Protein AF-A0A3D3J0S2-F1 (afdb_monomer)

Radius of gyration: 14.46 Å; Cα contacts (8 Å, |Δi|>4): 218; chains: 1; bounding box: 31×34×36 Å

Sequence (157 aa):
ELIMFLHSRINRVGKPYMLPPELKDEMKRDLDNEKVLTEAAKDIIAHCGSDGSSLRVKVENLSPNAAGQYSNDLIIINHLDNTGYAKTMAVLIHECMHHYLRHRGIILQDTASNEYLTDIATLYMGFGDYINRGYVMAGYIKRHEIRYIKKRISKLR

Mean predicted aligned error: 5.34 Å

Nearest PDB structures (foldseek):
  4gaa-assembly1_B  TM=6.025E-01  e=7.963E-01  Xenopus laevis
  7xyo-assembly1_B  TM=4.137E-01  e=2.164E+00  Myxococcus fulvus
  7xyo-assembly1_A  TM=4.878E-01  e=4.133E+00  Myxococcus fulvus

Secondary structure (DSSP, 8-state):
-HHHHHHTTS----S-----HHHHHHHHH-TT-HHHHHHHHHHHHHHTTS--TT-EEEEE---TT-SEEEETTEEEEE--TT--HHHHHHHHHHHHHHHHHHHTT---SSHHHHHHHHHHHHHHTT-HHHHHHHTTSS-S--HHHHHHHHHHHTT--

pLDDT: mean 85.98, std 10.7, range [50.62, 97.44]

Structure (mmCIF, N/CA/C/O backbone):
data_AF-A0A3D3J0S2-F1
#
_entry.id   AF-A0A3D3J0S2-F1
#
loop_
_atom_site.group_PDB
_atom_site.id
_atom_site.type_symbol
_atom_site.label_atom_id
_atom_site.label_alt_id
_atom_site.label_comp_id
_atom_site.label_asym_id
_atom_site.label_entity_id
_atom_site.label_seq_id
_atom_site.pdbx_PDB_ins_code
_atom_site.Cartn_x
_atom_site.Cartn_y
_atom_site.Cartn_z
_atom_site.occupancy
_atom_site.B_iso_or_equiv
_atom_site.auth_seq_id
_atom_site.auth_comp_id
_atom_site.auth_asym_id
_atom_site.auth_atom_id
_atom_site.pdbx_PDB_model_num
ATOM 1 N N . GLU A 1 1 ? -1.362 -5.646 -20.249 1.00 81.88 1 GLU A N 1
ATOM 2 C CA . GLU A 1 1 ? -0.778 -6.958 -19.907 1.00 81.88 1 GLU A CA 1
ATOM 3 C C . GLU A 1 1 ? -0.660 -7.149 -18.400 1.00 81.88 1 GLU A C 1
ATOM 5 O O . GLU A 1 1 ? -1.194 -8.132 -17.909 1.00 81.88 1 GLU A O 1
ATOM 10 N N . LEU A 1 2 ? -0.129 -6.176 -17.648 1.00 88.25 2 LEU A N 1
ATOM 11 C CA . LEU A 1 2 ? 0.049 -6.278 -16.186 1.00 88.25 2 LEU A CA 1
ATOM 12 C C . LEU A 1 2 ? -1.212 -6.641 -15.379 1.00 88.25 2 LEU A C 1
ATOM 14 O O . LEU A 1 2 ? -1.131 -7.446 -14.463 1.00 88.25 2 LEU A O 1
ATOM 18 N N . ILE A 1 3 ? -2.396 -6.129 -15.739 1.00 88.94 3 ILE A N 1
ATOM 19 C CA . ILE A 1 3 ? -3.640 -6.505 -15.038 1.00 88.94 3 ILE A CA 1
ATOM 20 C C . ILE 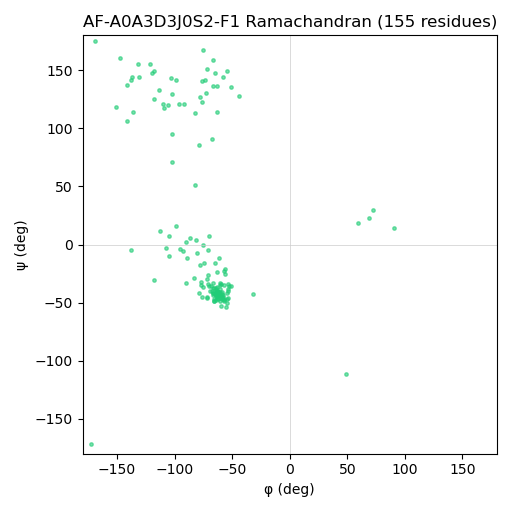A 1 3 ? -3.951 -8.005 -15.222 1.00 88.94 3 ILE A C 1
ATOM 22 O O . ILE A 1 3 ? -4.338 -8.669 -14.268 1.00 88.94 3 ILE A O 1
ATOM 26 N N . MET A 1 4 ? -3.751 -8.554 -16.427 1.00 90.25 4 MET A N 1
ATOM 27 C CA . MET A 1 4 ? -3.937 -9.992 -16.677 1.00 90.25 4 MET A CA 1
ATOM 28 C C . MET A 1 4 ? -2.853 -10.824 -15.992 1.00 90.25 4 MET A C 1
ATOM 30 O O . MET A 1 4 ? -3.139 -11.904 -15.491 1.00 90.25 4 MET A O 1
ATOM 34 N N . PHE A 1 5 ? -1.625 -10.304 -15.945 1.00 91.50 5 PHE A N 1
ATOM 35 C CA . PHE A 1 5 ? -0.523 -10.913 -15.207 1.00 91.50 5 PHE A CA 1
ATOM 36 C C . PHE A 1 5 ? -0.812 -10.994 -13.700 1.00 91.50 5 PHE A C 1
ATOM 38 O O . PHE A 1 5 ? -0.609 -12.043 -13.104 1.00 91.50 5 PHE A O 1
ATOM 45 N N . LEU A 1 6 ? -1.351 -9.936 -13.086 1.00 91.88 6 LEU A N 1
ATOM 46 C CA . LEU A 1 6 ? -1.814 -9.988 -11.695 1.00 91.88 6 LEU A CA 1
ATOM 47 C C . LEU A 1 6 ? -2.967 -10.981 -11.536 1.00 91.88 6 LEU A C 1
ATOM 49 O O . LEU A 1 6 ? -2.958 -11.796 -10.620 1.00 91.88 6 LEU A O 1
ATOM 53 N N . HIS A 1 7 ? -3.927 -10.962 -12.460 1.00 91.19 7 HIS A N 1
ATOM 54 C CA . HIS A 1 7 ? -5.083 -11.851 -12.414 1.00 91.19 7 HIS A CA 1
ATOM 55 C C . HIS A 1 7 ? -4.718 -13.340 -12.464 1.00 91.19 7 HIS A C 1
ATOM 57 O O . HIS A 1 7 ? -5.377 -14.144 -11.814 1.00 91.19 7 HIS A O 1
ATOM 63 N N . SER A 1 8 ? -3.645 -13.714 -13.166 1.00 91.31 8 SER A N 1
ATOM 64 C CA . SER A 1 8 ? -3.162 -15.100 -13.197 1.00 91.31 8 SER A CA 1
ATOM 65 C C . SER A 1 8 ? -2.318 -15.505 -11.981 1.00 91.31 8 SER A C 1
ATOM 67 O O . SER A 1 8 ? -1.963 -16.676 -11.856 1.00 91.31 8 SER A O 1
ATOM 69 N N . ARG A 1 9 ? -1.967 -14.562 -11.096 1.00 92.06 9 ARG A N 1
ATOM 70 C CA . ARG A 1 9 ? -1.037 -14.781 -9.975 1.00 92.06 9 ARG A CA 1
ATOM 71 C C . ARG A 1 9 ? -1.665 -14.582 -8.601 1.00 92.06 9 ARG A C 1
ATOM 73 O O . ARG A 1 9 ? -1.217 -15.215 -7.649 1.00 92.06 9 ARG A O 1
ATOM 80 N N . ILE A 1 10 ? -2.659 -13.702 -8.483 1.00 92.38 10 ILE A N 1
ATOM 81 C CA . ILE A 1 10 ? -3.271 -13.337 -7.204 1.00 92.38 10 ILE A CA 1
ATOM 82 C C . ILE A 1 10 ? -4.794 -13.242 -7.293 1.00 92.38 10 ILE A C 1
ATOM 84 O O . ILE A 1 10 ? -5.372 -12.727 -8.257 1.00 92.38 10 ILE A O 1
ATOM 88 N N . ASN A 1 11 ? -5.446 -13.700 -6.225 1.00 87.69 11 ASN A N 1
ATOM 89 C CA . ASN A 1 11 ? -6.888 -13.581 -6.072 1.00 87.69 11 ASN A CA 1
ATOM 90 C C . ASN A 1 11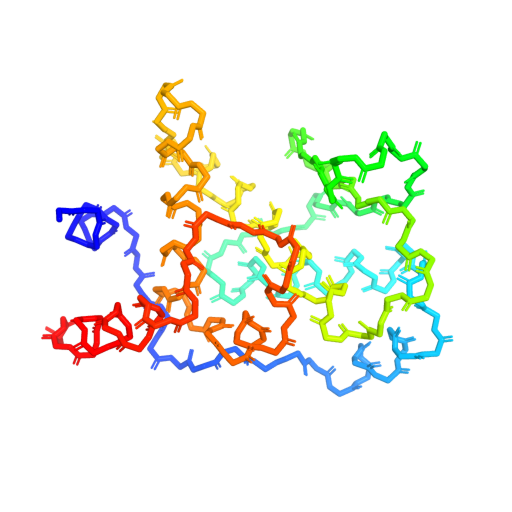 ? -7.261 -12.133 -5.784 1.00 87.69 11 ASN A C 1
ATOM 92 O O . ASN A 1 11 ? -6.705 -11.486 -4.897 1.00 87.69 11 ASN A O 1
ATOM 96 N N . ARG A 1 12 ? -8.233 -11.629 -6.538 1.00 84.12 12 ARG A N 1
ATOM 97 C CA . ARG A 1 12 ? -8.724 -10.272 -6.352 1.00 84.12 12 ARG A CA 1
ATOM 98 C C . ARG A 1 12 ? -9.620 -10.178 -5.127 1.00 84.12 12 ARG A C 1
ATOM 100 O O . ARG A 1 12 ? -10.518 -10.995 -4.937 1.00 84.12 12 ARG A O 1
ATOM 107 N N . VAL A 1 13 ? -9.480 -9.080 -4.395 1.00 81.81 13 VAL A N 1
ATOM 108 C CA . VAL A 1 13 ? -10.466 -8.673 -3.397 1.00 81.81 13 VAL A CA 1
ATOM 109 C C . VAL A 1 13 ? -11.607 -7.938 -4.104 1.00 81.81 13 VAL A C 1
ATOM 111 O O . VAL A 1 13 ? -11.429 -6.867 -4.685 1.00 81.81 13 VAL A O 1
ATOM 114 N N . GLY A 1 14 ? -12.797 -8.540 -4.110 1.00 78.94 14 GLY A N 1
ATOM 115 C CA . GLY A 1 14 ? -13.965 -8.029 -4.841 1.00 78.94 14 GLY A CA 1
ATOM 116 C C . GLY A 1 14 ? -14.599 -6.759 -4.259 1.00 78.94 14 GLY A C 1
ATOM 117 O O . GLY A 1 14 ? -15.517 -6.210 -4.867 1.00 78.94 14 GLY A O 1
ATOM 118 N N . LYS A 1 15 ? -14.121 -6.280 -3.104 1.00 88.44 15 LYS A N 1
ATOM 119 C CA . LYS A 1 15 ? -14.657 -5.118 -2.384 1.00 88.44 15 LYS A CA 1
ATOM 120 C C . LYS A 1 15 ? -13.607 -4.006 -2.238 1.00 88.44 15 LYS A C 1
ATOM 122 O O . LYS A 1 15 ? -12.422 -4.319 -2.112 1.00 88.44 15 LYS A O 1
ATOM 127 N N . PRO A 1 16 ? -14.016 -2.724 -2.229 1.00 92.94 16 PRO A N 1
ATOM 128 C CA . PRO A 1 16 ? -13.132 -1.630 -1.843 1.00 92.94 16 PRO A CA 1
ATOM 129 C C . PRO A 1 16 ? -12.593 -1.827 -0.424 1.00 92.94 16 PRO A C 1
ATOM 131 O O . PRO A 1 16 ? -13.307 -2.325 0.449 1.00 92.94 16 PRO A O 1
ATOM 134 N N . TYR A 1 17 ? -11.346 -1.424 -0.203 1.00 95.81 17 TYR A N 1
ATOM 135 C CA . TYR A 1 17 ? -10.761 -1.393 1.133 1.00 95.81 17 TYR A CA 1
ATOM 136 C C . TYR A 1 17 ? -11.326 -0.234 1.953 1.00 95.81 17 TYR A C 1
ATOM 138 O O . TYR A 1 17 ? -11.510 0.868 1.431 1.00 95.81 17 TYR A O 1
ATOM 146 N N . MET A 1 18 ? -11.546 -0.481 3.242 1.00 94.94 18 MET A N 1
ATOM 147 C CA . MET A 1 18 ? -11.961 0.514 4.223 1.00 94.94 18 MET A CA 1
ATOM 148 C C . MET A 1 18 ? -11.139 0.305 5.492 1.00 94.94 18 MET A C 1
ATOM 150 O O . MET A 1 18 ? -11.303 -0.717 6.147 1.00 94.94 18 MET A O 1
ATOM 154 N N . LEU A 1 19 ? -10.294 1.280 5.835 1.00 95.56 19 LEU A N 1
ATOM 155 C CA . LEU A 1 19 ? -9.552 1.265 7.097 1.00 95.56 19 LEU A CA 1
ATOM 156 C C . LEU A 1 19 ? -10.543 1.318 8.279 1.00 95.56 19 LEU A C 1
ATOM 158 O O . LEU A 1 19 ? -11.465 2.151 8.226 1.00 95.56 19 LEU A O 1
ATOM 162 N N . PRO A 1 20 ? -10.347 0.510 9.337 1.00 96.81 20 PRO A N 1
ATOM 163 C CA . PRO A 1 20 ? -11.145 0.578 10.552 1.00 96.81 20 PRO A CA 1
ATOM 164 C C . PRO A 1 20 ? -11.221 2.011 11.115 1.00 96.81 20 PRO A C 1
ATOM 166 O O . PRO A 1 20 ? -10.203 2.717 11.128 1.00 96.81 20 PRO A O 1
ATOM 169 N N . PRO A 1 21 ? -12.412 2.491 11.530 1.00 94.94 21 PRO A N 1
ATOM 170 C CA . PRO A 1 21 ? -12.603 3.868 11.992 1.00 94.94 21 PRO A CA 1
ATOM 171 C C . PRO A 1 21 ? -11.649 4.285 13.115 1.00 94.94 21 PRO A C 1
ATOM 173 O O . PRO A 1 21 ? -11.107 5.386 13.078 1.00 94.94 21 PRO A O 1
ATOM 176 N N . GLU A 1 22 ? -11.388 3.389 14.060 1.00 95.75 22 GLU A N 1
ATOM 177 C CA . GLU A 1 22 ? -10.482 3.599 15.183 1.00 95.75 22 GLU A CA 1
ATOM 178 C C . GLU A 1 22 ? -9.048 3.881 14.718 1.00 95.75 22 GLU A C 1
ATOM 180 O O . GLU A 1 22 ? -8.448 4.870 15.138 1.00 95.75 22 GLU A O 1
ATOM 185 N N . LEU A 1 23 ? -8.527 3.094 13.771 1.00 95.62 23 LEU A N 1
ATOM 186 C CA . LEU A 1 23 ? -7.197 3.314 13.202 1.00 95.62 23 LEU A CA 1
ATOM 187 C C . LEU A 1 23 ? -7.161 4.613 12.403 1.00 95.62 23 LEU A C 1
ATOM 189 O O . LEU A 1 23 ? -6.220 5.392 12.518 1.00 95.62 23 LEU A O 1
ATOM 193 N N . LYS A 1 24 ? -8.212 4.891 11.628 1.00 94.19 24 LYS A N 1
ATOM 194 C CA . LYS A 1 24 ? -8.330 6.136 10.862 1.00 94.19 24 LYS A CA 1
ATOM 195 C C . LYS A 1 24 ? -8.270 7.373 11.756 1.00 94.19 24 LYS A C 1
ATOM 197 O O . LYS A 1 24 ? -7.633 8.357 11.379 1.00 94.19 24 LYS A O 1
ATOM 202 N N . ASP A 1 25 ? -8.958 7.355 12.889 1.00 94.06 25 ASP A N 1
ATOM 203 C CA . ASP A 1 25 ? -9.026 8.502 13.791 1.00 94.06 25 ASP A CA 1
ATOM 204 C C . ASP A 1 25 ? -7.749 8.663 14.624 1.00 94.06 25 ASP A C 1
ATOM 206 O O . ASP A 1 25 ? -7.353 9.791 14.915 1.00 94.06 25 ASP A O 1
ATOM 210 N N . GLU A 1 26 ? -7.066 7.570 14.970 1.00 93.88 26 GLU A N 1
ATOM 211 C CA . GLU A 1 26 ? -5.714 7.622 15.545 1.00 93.88 26 GLU A CA 1
ATOM 212 C C . GLU A 1 26 ? -4.690 8.171 14.534 1.00 93.88 26 GLU A C 1
ATOM 214 O O . GLU A 1 26 ? -3.997 9.139 14.834 1.00 93.88 26 GLU A O 1
ATOM 219 N N . MET A 1 27 ? -4.667 7.663 13.295 1.00 91.44 27 MET A N 1
ATOM 220 C CA . MET A 1 27 ? -3.739 8.144 12.256 1.00 91.44 27 MET A CA 1
ATOM 221 C C . MET A 1 27 ? -3.918 9.629 11.939 1.00 91.44 27 MET A C 1
ATOM 223 O O . MET A 1 27 ? -2.968 10.320 11.598 1.00 91.44 27 MET A O 1
ATOM 227 N N . LYS A 1 28 ? -5.148 10.147 12.000 1.00 90.94 28 LYS A N 1
ATOM 228 C CA . LYS A 1 28 ? -5.399 11.580 11.788 1.00 90.94 28 LYS A CA 1
ATOM 229 C C . LYS A 1 28 ? -4.891 12.460 12.928 1.00 90.94 28 LYS A C 1
ATOM 231 O O . LYS A 1 28 ? -4.684 13.647 12.690 1.00 90.94 28 LYS A O 1
ATOM 236 N N . ARG A 1 29 ? -4.791 11.917 14.145 1.00 91.50 29 ARG A N 1
ATOM 237 C CA . ARG A 1 29 ? -4.275 12.634 15.318 1.00 91.50 29 ARG A CA 1
ATOM 238 C C . ARG A 1 29 ? -2.758 12.682 15.302 1.00 91.50 29 ARG A C 1
ATOM 240 O O . ARG A 1 29 ? -2.195 13.726 15.607 1.00 91.50 29 ARG A O 1
ATOM 247 N N . ASP A 1 30 ? -2.140 11.571 14.931 1.00 90.44 30 ASP A N 1
ATOM 248 C CA . ASP A 1 30 ? -0.697 11.434 14.850 1.00 90.44 30 ASP A CA 1
ATOM 249 C C . ASP A 1 30 ? -0.337 10.582 13.630 1.00 90.44 30 ASP A C 1
ATOM 251 O O . ASP A 1 30 ? -0.561 9.368 13.596 1.00 90.44 30 ASP A O 1
ATOM 255 N N . LEU A 1 31 ? 0.179 11.256 12.603 1.00 88.94 31 LEU A N 1
ATOM 256 C CA . LEU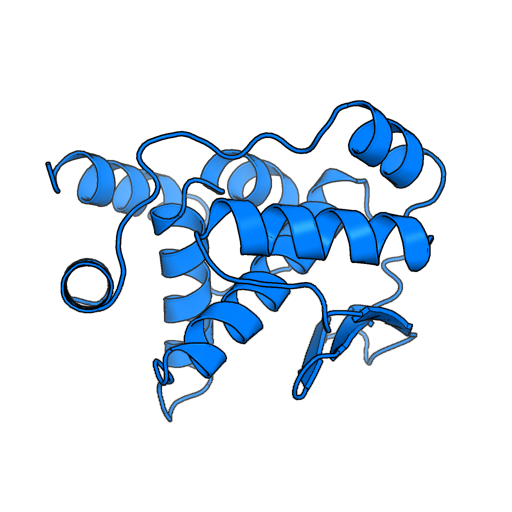 A 1 31 ? 0.527 10.643 11.324 1.00 88.94 31 LEU A CA 1
ATOM 257 C C . LEU A 1 31 ? 1.811 9.816 11.403 1.00 88.94 31 LEU A C 1
ATOM 259 O O . LEU A 1 31 ? 2.024 8.992 10.514 1.00 88.94 31 LEU A O 1
ATOM 263 N N . ASP A 1 32 ? 2.611 10.007 12.454 1.00 89.88 32 ASP A N 1
ATOM 264 C CA . ASP A 1 32 ? 3.885 9.321 12.660 1.00 89.88 32 ASP A CA 1
ATOM 265 C C . ASP A 1 32 ? 3.797 8.232 13.732 1.00 89.88 32 ASP A C 1
ATOM 267 O O . ASP A 1 32 ? 4.804 7.631 14.113 1.00 89.88 32 ASP A O 1
ATOM 271 N N . ASN A 1 33 ? 2.592 7.940 14.225 1.00 92.38 33 ASN A N 1
ATOM 272 C CA . ASN A 1 33 ? 2.390 6.901 15.219 1.00 92.38 33 ASN A CA 1
ATOM 273 C C . ASN A 1 33 ? 2.671 5.514 14.618 1.00 92.38 33 ASN A C 1
ATOM 275 O O . ASN A 1 33 ? 1.779 4.847 14.091 1.00 92.38 33 ASN A O 1
ATOM 279 N N . GLU A 1 34 ? 3.920 5.060 14.732 1.00 94.62 34 GLU A N 1
ATOM 280 C CA . GLU A 1 34 ? 4.418 3.793 14.182 1.00 94.62 34 GLU A CA 1
ATOM 281 C C . GLU A 1 34 ? 3.569 2.586 14.585 1.00 94.62 34 GLU A C 1
ATOM 283 O O . GLU A 1 34 ? 3.365 1.668 13.788 1.00 94.62 34 GLU A O 1
ATOM 288 N N . LYS A 1 35 ? 3.026 2.582 15.810 1.00 95.50 35 LYS A N 1
ATOM 289 C CA . LYS A 1 35 ? 2.156 1.503 16.287 1.00 95.50 35 LYS A CA 1
ATOM 290 C C . LYS A 1 35 ? 0.851 1.474 15.496 1.00 95.50 35 LYS A C 1
ATOM 292 O O . LYS A 1 35 ? 0.449 0.416 15.023 1.00 95.50 35 LYS A O 1
ATOM 297 N N . VAL A 1 36 ? 0.203 2.625 15.333 1.00 95.88 36 VAL A N 1
ATOM 298 C CA . VAL A 1 36 ? -1.053 2.736 14.578 1.00 95.88 36 VAL A CA 1
ATOM 299 C C . VAL A 1 36 ? -0.816 2.440 13.097 1.00 95.88 36 VAL A C 1
ATOM 301 O O . VAL A 1 36 ? -1.588 1.701 12.490 1.00 95.88 36 VAL A O 1
ATOM 304 N N . LEU A 1 37 ? 0.277 2.952 12.528 1.00 95.25 37 LEU A N 1
ATOM 305 C CA . LEU A 1 37 ? 0.687 2.670 11.153 1.00 95.25 37 LEU A CA 1
ATOM 306 C C . LEU A 1 37 ? 0.949 1.180 10.929 1.00 95.25 37 LEU A C 1
ATOM 308 O O . LEU A 1 37 ? 0.539 0.631 9.909 1.00 95.25 37 LEU A O 1
ATOM 312 N N . THR A 1 38 ? 1.587 0.515 11.892 1.00 96.56 38 THR A N 1
ATOM 313 C CA . THR A 1 38 ? 1.826 -0.930 11.856 1.00 96.56 38 THR A CA 1
ATOM 314 C C . THR A 1 38 ? 0.513 -1.708 11.839 1.00 96.56 38 THR A C 1
ATOM 316 O O . THR A 1 38 ? 0.347 -2.599 11.010 1.00 96.56 38 THR A O 1
ATOM 319 N N . GLU A 1 39 ? -0.446 -1.365 12.699 1.00 97.44 39 GLU A N 1
ATOM 320 C CA . GLU A 1 39 ? -1.753 -2.033 12.706 1.00 97.44 39 GLU A CA 1
ATOM 321 C C . GLU A 1 39 ? -2.546 -1.759 11.418 1.0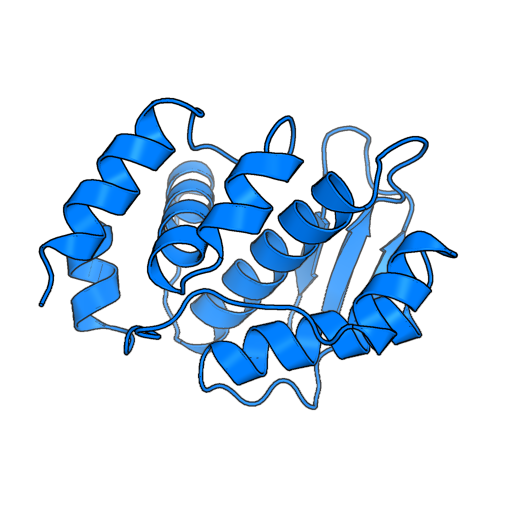0 97.44 39 GLU A C 1
ATOM 323 O O . GLU A 1 39 ? -3.144 -2.674 10.855 1.00 97.44 39 GLU A O 1
ATOM 328 N N . ALA A 1 40 ? -2.469 -0.541 10.875 1.00 96.75 40 ALA A N 1
ATOM 329 C CA . ALA A 1 40 ? -3.049 -0.225 9.571 1.00 96.75 40 ALA A CA 1
ATOM 330 C C . ALA A 1 40 ? -2.399 -1.036 8.435 1.00 96.75 40 ALA A C 1
ATOM 332 O O . ALA A 1 40 ? -3.098 -1.529 7.554 1.00 96.75 40 ALA A O 1
ATOM 333 N N . ALA A 1 41 ? -1.076 -1.217 8.457 1.00 96.38 41 ALA A N 1
ATOM 334 C CA . ALA A 1 41 ? -0.360 -2.024 7.473 1.00 96.38 41 ALA A CA 1
ATOM 335 C C . ALA A 1 41 ? -0.766 -3.504 7.539 1.00 96.38 41 ALA A C 1
ATOM 337 O O . ALA A 1 41 ? -1.012 -4.133 6.509 1.00 96.38 41 ALA A O 1
ATOM 338 N N . LYS A 1 42 ? -0.902 -4.054 8.750 1.00 96.56 42 LYS A N 1
ATOM 339 C CA . LYS A 1 42 ? -1.406 -5.417 8.963 1.00 96.56 42 LYS A CA 1
ATOM 340 C C . LYS A 1 42 ? -2.816 -5.592 8.410 1.00 96.56 42 LYS A C 1
ATOM 342 O O . LYS A 1 42 ? -3.062 -6.578 7.720 1.00 96.56 42 LYS A O 1
ATOM 347 N N . ASP A 1 43 ? -3.708 -4.632 8.650 1.00 97.00 43 ASP A N 1
ATOM 348 C CA . ASP A 1 43 ? -5.078 -4.657 8.122 1.00 97.00 43 ASP A CA 1
ATOM 349 C C . ASP A 1 43 ? -5.106 -4.602 6.582 1.00 97.00 43 ASP A C 1
ATOM 351 O O . ASP A 1 43 ? -5.820 -5.372 5.936 1.00 97.00 43 ASP A O 1
ATOM 355 N N . ILE A 1 44 ? -4.239 -3.785 5.968 1.00 96.75 44 ILE A N 1
ATOM 356 C CA . ILE A 1 44 ? -4.052 -3.731 4.506 1.00 96.75 44 ILE A CA 1
ATOM 357 C C . ILE A 1 44 ? -3.618 -5.099 3.952 1.00 96.75 44 ILE A C 1
ATOM 359 O O . ILE A 1 44 ? -4.178 -5.573 2.957 1.00 96.75 44 ILE A O 1
ATOM 363 N N . ILE A 1 45 ? -2.632 -5.749 4.577 1.00 95.56 45 ILE A N 1
ATOM 364 C CA . ILE A 1 45 ? -2.146 -7.075 4.159 1.00 95.56 45 ILE A CA 1
ATOM 365 C C . ILE A 1 45 ? -3.211 -8.158 4.380 1.00 95.56 45 ILE A C 1
ATOM 367 O O . ILE A 1 45 ? -3.414 -9.003 3.502 1.00 95.56 45 ILE A O 1
ATOM 371 N N . ALA A 1 46 ? -3.949 -8.094 5.490 1.00 95.38 46 ALA A N 1
ATOM 372 C CA . ALA A 1 46 ? -5.052 -9.001 5.787 1.00 95.38 46 ALA A CA 1
ATOM 373 C C . ALA A 1 46 ? -6.190 -8.863 4.765 1.00 95.38 46 ALA A C 1
ATOM 375 O O . ALA A 1 46 ? -6.704 -9.870 4.271 1.00 95.38 46 ALA A O 1
ATOM 376 N N . HIS A 1 47 ? -6.533 -7.634 4.357 1.00 96.12 47 HIS A N 1
ATOM 377 C CA . HIS A 1 47 ? -7.480 -7.386 3.263 1.00 96.12 47 HIS A CA 1
ATOM 378 C C . HIS A 1 47 ? -7.027 -8.063 1.967 1.00 96.12 47 HIS A C 1
ATOM 380 O O . HIS A 1 47 ? -7.861 -8.586 1.232 1.00 96.12 47 HIS A O 1
ATOM 386 N N . CYS A 1 48 ? -5.717 -8.135 1.716 1.00 94.56 48 CYS A N 1
ATOM 387 C CA . CYS A 1 48 ? -5.138 -8.832 0.566 1.00 94.56 48 CYS A CA 1
ATOM 388 C C . CYS A 1 48 ? -5.123 -10.370 0.683 1.00 94.56 48 CYS A C 1
ATOM 390 O O . CYS A 1 48 ? -4.653 -11.045 -0.240 1.00 94.56 48 CYS A O 1
ATOM 392 N N . GLY A 1 49 ? -5.620 -10.931 1.789 1.00 93.12 49 GLY A N 1
ATOM 393 C CA . GLY A 1 49 ? -5.646 -12.371 2.047 1.00 93.12 49 GLY A CA 1
ATOM 394 C C . GLY A 1 49 ? -4.272 -12.967 2.367 1.00 93.12 49 GLY A C 1
ATOM 395 O O . GLY A 1 49 ? -4.012 -14.122 2.023 1.00 93.12 49 GLY A O 1
ATOM 396 N N . SER A 1 50 ? -3.379 -12.180 2.969 1.00 91.56 50 SER A N 1
ATOM 397 C CA . SER A 1 50 ? -2.067 -12.629 3.445 1.00 91.56 50 SER A CA 1
ATOM 398 C C . SER A 1 50 ? -1.922 -12.373 4.947 1.00 91.56 50 SER A C 1
ATOM 400 O O . SER A 1 50 ? -2.583 -11.493 5.494 1.00 91.56 50 SER A O 1
ATOM 402 N N . ASP A 1 51 ? -1.053 -13.137 5.610 1.00 89.44 51 ASP A N 1
ATOM 403 C CA . ASP A 1 51 ? -0.667 -12.862 6.995 1.00 89.44 51 ASP A CA 1
ATOM 404 C C . ASP A 1 51 ? 0.357 -11.718 7.030 1.00 89.44 51 ASP A C 1
ATOM 406 O O . ASP A 1 51 ? 1.355 -11.751 6.311 1.00 89.44 51 ASP A O 1
ATOM 410 N N . GLY A 1 52 ? 0.076 -10.695 7.835 1.00 86.44 52 GLY A N 1
ATOM 411 C CA . GLY A 1 52 ? 0.957 -9.551 8.073 1.00 86.44 52 GLY A CA 1
ATOM 412 C C . GLY A 1 52 ? 1.499 -9.504 9.499 1.00 86.44 52 GLY A C 1
ATOM 413 O O . GLY A 1 52 ? 2.025 -8.476 9.903 1.00 86.44 52 GLY A O 1
ATOM 414 N N . SER A 1 53 ? 1.343 -10.565 10.294 1.00 86.88 53 SER A N 1
ATOM 415 C CA . SER A 1 53 ? 1.656 -10.577 11.729 1.00 86.88 53 SER A CA 1
ATOM 416 C C . SER A 1 53 ? 3.085 -10.124 12.073 1.00 86.88 53 SER A C 1
ATOM 418 O O . SER A 1 53 ? 3.276 -9.452 13.090 1.00 86.88 53 SER A O 1
ATOM 420 N N . SER A 1 54 ? 4.066 -10.422 11.214 1.00 86.62 54 SER A N 1
ATOM 421 C CA . SER A 1 54 ? 5.471 -10.003 11.339 1.00 86.62 54 SER A CA 1
ATOM 422 C C . SER A 1 54 ? 5.742 -8.545 10.940 1.00 86.62 54 SER A C 1
ATOM 424 O O . SER A 1 54 ? 6.788 -7.999 11.315 1.00 86.62 54 SER A O 1
ATOM 426 N N . LEU A 1 55 ? 4.816 -7.918 10.206 1.00 90.75 55 LEU A N 1
ATOM 427 C CA . LEU A 1 55 ? 4.990 -6.607 9.593 1.00 90.75 55 LEU A CA 1
ATOM 428 C C . LEU A 1 55 ? 5.114 -5.512 10.648 1.00 90.75 55 LEU A C 1
ATOM 430 O O . LEU A 1 55 ? 4.353 -5.451 11.619 1.00 90.75 55 LEU A O 1
ATOM 434 N N . ARG A 1 56 ? 6.068 -4.616 10.416 1.00 93.00 56 ARG A N 1
ATOM 435 C CA . ARG A 1 56 ? 6.316 -3.419 11.217 1.00 93.00 56 ARG A CA 1
ATOM 436 C C . ARG A 1 56 ? 6.437 -2.208 10.310 1.00 93.00 56 ARG A C 1
ATOM 438 O O . ARG A 1 56 ? 6.987 -2.313 9.216 1.00 93.00 56 ARG A O 1
ATOM 445 N N . VAL A 1 57 ? 5.952 -1.066 10.782 1.00 92.38 57 VAL A N 1
ATOM 446 C CA . VAL A 1 57 ? 6.139 0.228 10.126 1.00 92.38 57 VAL A CA 1
ATOM 447 C C . VAL A 1 57 ? 7.012 1.106 11.006 1.00 92.38 57 VAL A C 1
ATOM 449 O O . VAL A 1 57 ? 6.768 1.201 12.207 1.00 92.38 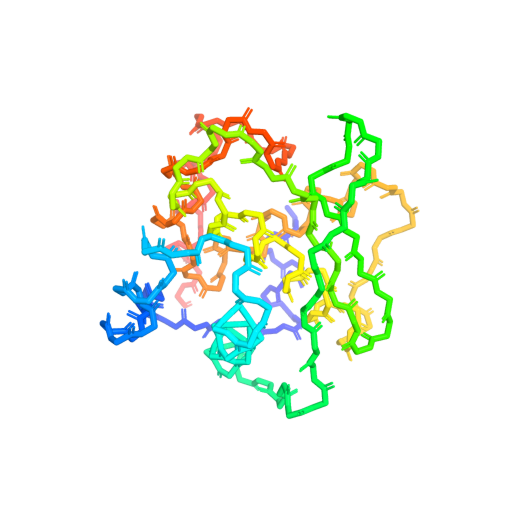57 VAL A O 1
ATOM 452 N N . LYS A 1 58 ? 8.009 1.743 10.400 1.00 91.88 58 LYS A N 1
ATOM 453 C CA . LYS A 1 58 ? 8.808 2.800 11.011 1.00 91.88 58 LYS A CA 1
ATOM 454 C C . LYS A 1 58 ? 8.657 4.104 10.255 1.00 91.88 58 LYS A C 1
ATOM 456 O O . LYS A 1 58 ? 8.471 4.093 9.038 1.00 91.88 58 LYS A O 1
ATOM 461 N N . VAL A 1 59 ? 8.776 5.205 10.978 1.00 87.38 59 VAL A N 1
ATOM 462 C CA . VAL A 1 59 ? 8.800 6.550 10.416 1.00 87.38 59 VAL A CA 1
ATOM 463 C C . VAL A 1 59 ? 10.214 7.081 10.558 1.00 87.38 59 VAL A C 1
ATOM 465 O O . VAL A 1 59 ? 10.734 7.225 11.661 1.00 87.38 59 VAL A O 1
ATOM 468 N N . GLU A 1 60 ? 10.859 7.355 9.431 1.00 85.50 60 GLU A N 1
ATOM 469 C CA . GLU A 1 60 ? 12.239 7.837 9.409 1.00 85.50 60 GLU A CA 1
ATOM 470 C C . GLU A 1 60 ? 12.365 9.048 8.483 1.00 85.50 60 GLU A C 1
ATOM 472 O O . GLU A 1 60 ? 11.591 9.209 7.545 1.00 85.50 60 GLU A O 1
ATOM 477 N N . ASN A 1 61 ? 13.369 9.898 8.706 1.00 76.56 61 ASN A N 1
ATOM 478 C CA . ASN A 1 61 ? 13.700 10.983 7.781 1.00 76.56 61 ASN A CA 1
ATOM 479 C C . ASN A 1 61 ? 14.499 10.419 6.599 1.00 76.56 61 ASN A C 1
ATOM 481 O O . ASN A 1 61 ? 15.732 10.404 6.606 1.00 76.56 61 ASN A O 1
ATOM 485 N N . LEU A 1 62 ? 13.789 9.924 5.589 1.00 69.88 62 LEU A N 1
ATOM 486 C CA . LEU A 1 62 ? 14.379 9.498 4.324 1.00 69.88 62 LEU A CA 1
ATOM 487 C C . LEU A 1 62 ? 14.747 10.719 3.468 1.00 69.88 62 LEU A C 1
ATOM 489 O O . LEU A 1 62 ? 14.320 11.847 3.720 1.00 69.88 62 LEU A O 1
ATOM 493 N N . SER A 1 63 ? 15.529 10.501 2.404 1.00 65.56 63 SER A N 1
ATOM 494 C CA . SER A 1 63 ? 15.816 11.577 1.447 1.00 65.56 63 SER A CA 1
ATOM 495 C C . SER A 1 63 ? 14.509 12.191 0.900 1.00 65.56 63 SER A C 1
ATOM 497 O O . SER A 1 63 ? 13.537 11.452 0.729 1.00 65.56 63 SER A O 1
ATOM 499 N N . PRO A 1 64 ? 14.470 13.492 0.546 1.00 59.66 64 PRO A N 1
ATOM 500 C CA . PRO A 1 64 ? 13.237 14.186 0.139 1.00 59.66 64 PRO A CA 1
ATOM 501 C C . PRO A 1 64 ? 12.491 13.550 -1.045 1.00 59.66 64 PRO A C 1
ATOM 503 O O . PRO A 1 64 ? 11.302 13.792 -1.237 1.00 59.66 64 PRO A O 1
ATOM 506 N N . ASN A 1 65 ? 13.191 12.740 -1.843 1.00 59.53 65 ASN A N 1
ATOM 507 C CA . ASN A 1 65 ? 12.659 12.076 -3.031 1.00 59.53 65 ASN A CA 1
ATOM 508 C C . ASN A 1 65 ? 12.108 10.667 -2.751 1.00 59.53 65 ASN A C 1
ATOM 510 O O . ASN A 1 65 ? 11.563 10.046 -3.658 1.00 59.53 65 ASN A O 1
ATOM 514 N N . ALA A 1 66 ? 12.256 10.151 -1.528 1.00 61.84 66 ALA A N 1
ATOM 515 C CA . ALA A 1 66 ? 11.729 8.853 -1.124 1.00 61.84 66 ALA A CA 1
ATOM 516 C C . ALA A 1 66 ? 10.502 9.053 -0.227 1.00 61.84 66 ALA A C 1
ATOM 518 O O . ALA A 1 66 ? 10.596 9.673 0.830 1.00 61.84 66 ALA A O 1
ATOM 519 N N . ALA A 1 67 ? 9.348 8.531 -0.651 1.00 61.84 67 ALA A N 1
ATOM 520 C CA . ALA A 1 67 ? 8.133 8.521 0.164 1.00 61.84 67 ALA A CA 1
ATOM 521 C C . ALA A 1 67 ? 8.113 7.342 1.155 1.00 61.84 67 ALA A C 1
ATOM 523 O O . ALA A 1 67 ? 7.549 7.468 2.240 1.00 61.84 67 ALA A O 1
ATOM 524 N N . GLY A 1 68 ? 8.773 6.235 0.810 1.00 66.44 68 GLY A N 1
ATOM 525 C CA . GLY A 1 68 ? 8.916 5.050 1.644 1.00 66.44 68 GLY A CA 1
ATOM 526 C C . GLY A 1 68 ? 9.935 4.063 1.072 1.00 66.44 68 GLY A C 1
ATOM 527 O O . GLY A 1 68 ? 10.522 4.297 0.013 1.00 66.44 68 GLY A O 1
ATOM 528 N N . GLN A 1 69 ? 10.192 3.002 1.832 1.00 75.75 69 GLN A N 1
ATOM 529 C CA . GLN A 1 69 ? 10.995 1.837 1.477 1.00 75.75 69 GLN A CA 1
ATOM 530 C C . GLN A 1 69 ? 10.417 0.601 2.170 1.00 75.75 69 GLN A C 1
ATOM 532 O O . GLN A 1 69 ? 9.745 0.699 3.195 1.00 75.75 69 GLN A O 1
ATOM 537 N N . TYR A 1 70 ? 10.754 -0.585 1.674 1.00 71.38 70 TYR A N 1
ATOM 538 C CA . TYR A 1 70 ? 10.397 -1.842 2.320 1.00 71.38 70 TYR A CA 1
ATOM 539 C C . TYR A 1 70 ? 11.580 -2.818 2.303 1.00 71.38 70 TYR A C 1
ATOM 541 O O . TYR A 1 70 ? 12.357 -2.876 1.349 1.00 71.38 70 TYR A O 1
ATOM 549 N N . SER A 1 71 ? 11.726 -3.600 3.371 1.00 72.38 71 SER A N 1
ATOM 550 C CA . SER A 1 71 ? 12.757 -4.629 3.516 1.00 72.38 71 SER A CA 1
ATOM 551 C C . SER A 1 71 ? 12.256 -5.751 4.420 1.00 72.38 71 SER A C 1
ATOM 553 O O . SER A 1 71 ? 11.972 -5.520 5.592 1.00 72.38 71 SER A O 1
ATOM 555 N N . ASN A 1 72 ? 12.168 -6.973 3.886 1.00 75.56 72 ASN A N 1
ATOM 556 C CA . ASN A 1 72 ? 11.604 -8.143 4.572 1.00 75.56 72 ASN A CA 1
ATOM 557 C C . ASN A 1 72 ? 10.238 -7.818 5.202 1.00 75.56 72 ASN A C 1
ATOM 559 O O . ASN A 1 72 ? 9.307 -7.552 4.452 1.00 75.56 72 ASN A O 1
ATOM 563 N N . ASP A 1 73 ? 10.151 -7.781 6.534 1.00 81.38 73 ASP A N 1
ATOM 564 C CA . ASP A 1 73 ? 8.944 -7.481 7.318 1.00 81.38 73 ASP A CA 1
ATOM 565 C C . ASP A 1 73 ? 8.879 -6.024 7.824 1.00 81.38 73 ASP A C 1
ATOM 567 O O . ASP A 1 73 ? 8.156 -5.715 8.773 1.00 81.38 73 ASP A O 1
ATOM 571 N N . LEU A 1 74 ? 9.683 -5.119 7.265 1.00 84.25 74 LEU A N 1
ATOM 572 C CA . LEU A 1 74 ? 9.743 -3.715 7.664 1.00 84.25 74 LEU A CA 1
ATOM 573 C C . LEU A 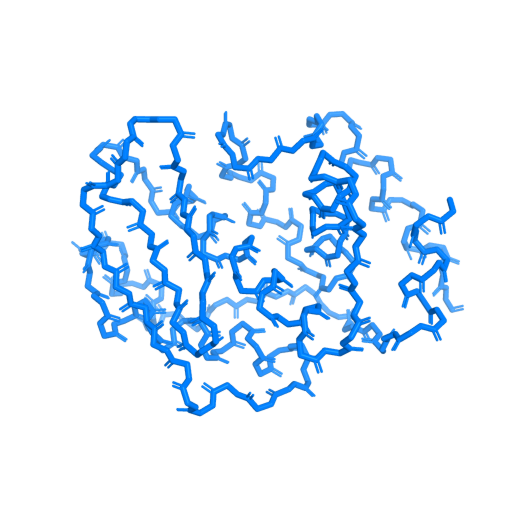1 74 ? 9.332 -2.814 6.502 1.00 84.25 74 LEU A C 1
ATOM 575 O O . LEU A 1 74 ? 9.933 -2.858 5.431 1.00 84.25 74 LEU A O 1
ATOM 579 N N . ILE A 1 75 ? 8.349 -1.957 6.749 1.00 86.50 75 ILE A N 1
ATOM 580 C CA . ILE A 1 75 ? 8.022 -0.803 5.917 1.00 86.50 75 ILE A CA 1
ATOM 581 C C . ILE A 1 75 ? 8.581 0.431 6.614 1.00 86.50 75 ILE A C 1
ATOM 583 O O . ILE A 1 75 ? 8.350 0.647 7.800 1.00 86.50 75 ILE A O 1
ATOM 587 N N . ILE A 1 76 ? 9.316 1.246 5.879 1.00 83.56 76 ILE A N 1
ATOM 588 C CA . ILE A 1 76 ? 9.790 2.545 6.330 1.00 83.56 76 ILE A CA 1
ATOM 589 C C . ILE A 1 76 ? 9.016 3.573 5.526 1.00 83.56 76 ILE A C 1
ATOM 591 O O . ILE A 1 76 ? 9.077 3.565 4.300 1.00 83.56 76 ILE A O 1
ATOM 595 N N . ILE A 1 77 ? 8.281 4.450 6.191 1.00 82.38 77 ILE A N 1
ATOM 596 C CA . I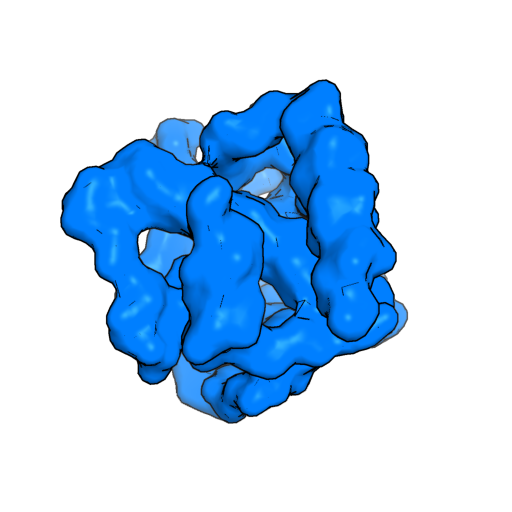LE A 1 77 ? 7.691 5.618 5.542 1.00 82.38 77 ILE A CA 1
ATOM 597 C C . ILE A 1 77 ? 8.520 6.842 5.901 1.00 82.38 77 ILE A C 1
ATOM 599 O O . ILE A 1 77 ? 9.041 6.946 7.013 1.00 82.38 77 ILE A O 1
ATOM 603 N N . ASN A 1 78 ? 8.680 7.756 4.946 1.00 78.31 78 ASN A N 1
ATOM 604 C CA . ASN A 1 78 ? 9.339 9.016 5.247 1.00 78.31 78 ASN A CA 1
ATOM 605 C C . ASN A 1 78 ? 8.482 9.804 6.245 1.00 78.31 78 ASN A C 1
ATOM 607 O O . ASN A 1 78 ? 7.254 9.728 6.182 1.00 78.31 78 ASN A O 1
ATOM 611 N N . HIS A 1 79 ? 9.098 10.591 7.119 1.00 71.38 79 HIS A N 1
ATOM 612 C CA . HIS A 1 79 ? 8.365 11.627 7.825 1.00 71.38 79 HIS A CA 1
ATOM 613 C C . HIS A 1 79 ? 7.846 12.619 6.788 1.00 71.38 79 HIS A C 1
ATOM 615 O O . HIS A 1 79 ? 8.594 13.273 6.056 1.00 71.38 79 HIS A O 1
ATOM 621 N N . LEU A 1 80 ? 6.530 12.667 6.653 1.00 66.75 80 LEU A N 1
ATOM 622 C CA . LEU A 1 80 ? 5.891 13.461 5.628 1.00 66.75 80 LEU A CA 1
ATOM 623 C C . LEU A 1 80 ? 5.337 14.742 6.258 1.00 66.75 80 LEU A C 1
ATOM 625 O O . LEU A 1 80 ? 4.117 14.910 6.370 1.00 66.75 80 LEU A O 1
ATOM 629 N N . ASP A 1 81 ? 6.244 15.643 6.638 1.00 58.12 81 ASP A N 1
ATOM 630 C CA . ASP A 1 81 ? 5.926 16.980 7.142 1.00 58.12 81 ASP A CA 1
ATOM 631 C C . ASP A 1 81 ? 4.834 17.652 6.288 1.00 58.12 81 ASP A C 1
ATOM 633 O O . ASP A 1 81 ? 4.928 17.734 5.057 1.00 58.12 81 ASP A O 1
ATOM 637 N N . ASN A 1 82 ? 3.771 18.138 6.937 1.00 57.88 82 ASN A N 1
ATOM 638 C CA . ASN A 1 82 ? 2.617 18.802 6.308 1.00 57.88 82 ASN A CA 1
ATOM 639 C C . ASN A 1 82 ? 1.826 17.972 5.282 1.00 57.88 82 ASN A C 1
ATOM 641 O O . ASN A 1 82 ? 1.058 18.525 4.485 1.00 57.88 82 ASN A O 1
ATOM 645 N N . THR A 1 83 ? 1.956 16.648 5.280 1.00 65.69 83 THR A N 1
ATOM 646 C CA . THR A 1 83 ? 1.127 15.811 4.414 1.00 65.69 83 THR A CA 1
ATOM 647 C C . THR A 1 83 ? -0.079 15.286 5.175 1.00 65.69 83 THR A C 1
ATOM 649 O O . THR A 1 83 ? 0.037 14.646 6.205 1.00 65.69 83 THR A O 1
ATOM 652 N N . GLY A 1 84 ? -1.285 15.595 4.704 1.00 82.69 84 GLY A N 1
ATOM 653 C CA . GLY A 1 84 ? -2.492 15.115 5.373 1.00 82.69 84 GLY A CA 1
ATOM 654 C C . GLY A 1 84 ? -2.643 13.593 5.276 1.00 82.69 84 GLY A C 1
ATOM 655 O O . GLY A 1 84 ? -2.166 12.973 4.327 1.00 82.69 84 GLY A O 1
ATOM 656 N N . TYR A 1 85 ? -3.435 13.022 6.188 1.00 88.38 85 TYR A N 1
ATOM 657 C CA . TYR A 1 85 ? -3.849 11.609 6.260 1.00 88.38 85 TYR A CA 1
ATOM 658 C C . TYR A 1 85 ? -3.991 10.872 4.913 1.00 88.38 85 TYR A C 1
ATOM 660 O O . TYR A 1 85 ? -3.582 9.722 4.776 1.00 88.38 85 TYR A O 1
ATOM 668 N N . ALA A 1 86 ? -4.580 11.514 3.898 1.00 88.00 86 ALA A N 1
ATOM 669 C CA . ALA A 1 86 ? -4.779 10.899 2.587 1.00 88.00 86 ALA A CA 1
ATOM 670 C C . ALA A 1 86 ? -3.462 10.485 1.907 1.00 88.00 86 ALA A C 1
ATOM 672 O O . ALA A 1 86 ? -3.421 9.441 1.258 1.00 88.00 86 ALA A O 1
ATOM 673 N N . LYS A 1 87 ? -2.406 11.291 2.050 1.00 86.50 87 LYS A N 1
ATOM 674 C CA . LYS A 1 87 ? -1.094 11.028 1.455 1.00 86.50 87 LYS A CA 1
ATOM 675 C C . LYS A 1 87 ? -0.353 9.941 2.228 1.00 86.50 87 LYS A C 1
ATOM 677 O O . LYS A 1 87 ? 0.103 8.996 1.593 1.00 86.50 87 LYS A O 1
ATOM 682 N N . THR A 1 88 ? -0.350 9.999 3.561 1.00 88.75 88 THR A N 1
ATOM 683 C CA . THR A 1 88 ? 0.191 8.933 4.423 1.00 88.75 88 THR A CA 1
ATOM 684 C C . THR A 1 88 ? -0.442 7.582 4.100 1.00 88.75 88 THR A C 1
ATOM 686 O O . THR A 1 88 ? 0.268 6.610 3.872 1.00 88.75 88 THR A O 1
ATOM 689 N N . MET A 1 89 ? -1.772 7.524 3.964 1.00 91.56 89 MET A N 1
ATOM 690 C CA . MET A 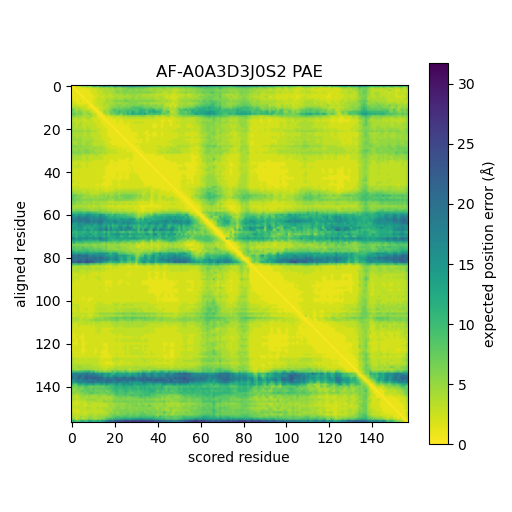1 89 ? -2.462 6.289 3.582 1.00 91.56 89 MET A CA 1
ATOM 691 C C . MET A 1 89 ? -2.078 5.783 2.192 1.00 91.56 89 MET A C 1
ATOM 693 O O . MET A 1 89 ? -1.939 4.579 2.006 1.00 91.56 89 MET A O 1
ATOM 697 N N . ALA A 1 90 ? -1.937 6.671 1.204 1.00 90.69 90 ALA A N 1
ATOM 698 C CA . ALA A 1 90 ? -1.558 6.257 -0.144 1.00 90.69 90 ALA A CA 1
ATOM 699 C C . ALA A 1 90 ? -0.139 5.673 -0.181 1.00 90.69 90 ALA A C 1
ATOM 701 O O . ALA A 1 90 ? 0.055 4.629 -0.795 1.00 90.69 90 ALA A O 1
ATOM 702 N N . VAL A 1 91 ? 0.813 6.304 0.515 1.00 89.81 91 VAL A N 1
ATOM 703 C CA . VAL A 1 91 ? 2.188 5.799 0.652 1.00 89.81 91 VAL A CA 1
ATOM 704 C C . VAL A 1 91 ? 2.202 4.471 1.402 1.00 89.81 91 VAL A C 1
ATOM 706 O O . VAL A 1 91 ? 2.774 3.504 0.916 1.00 89.81 91 VAL A O 1
ATOM 709 N N . LEU A 1 92 ? 1.500 4.377 2.534 1.00 92.38 92 LEU A N 1
ATOM 710 C CA . LEU A 1 92 ? 1.442 3.141 3.312 1.00 92.38 92 LEU A CA 1
ATOM 711 C C . LEU A 1 92 ? 0.897 1.968 2.485 1.00 92.38 92 LEU A C 1
ATOM 713 O O . LEU A 1 92 ? 1.468 0.882 2.500 1.00 92.38 92 LEU A O 1
ATOM 717 N N . ILE A 1 93 ? -0.182 2.191 1.729 1.00 94.31 93 ILE A N 1
ATOM 718 C CA . ILE A 1 93 ? -0.763 1.181 0.834 1.00 94.31 93 ILE A CA 1
ATOM 719 C C . ILE A 1 93 ? 0.221 0.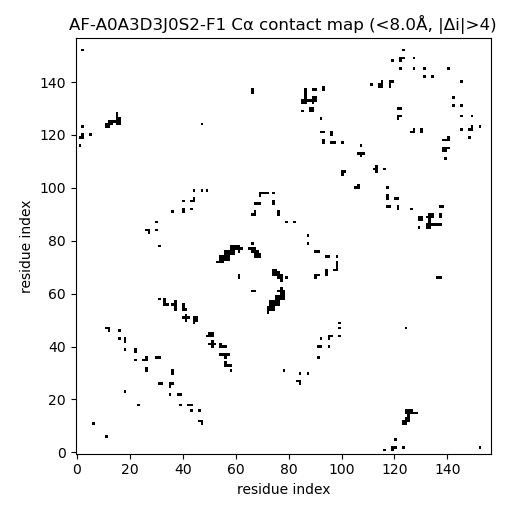784 -0.272 1.00 94.31 93 ILE A C 1
ATOM 721 O O . ILE A 1 93 ? 0.303 -0.399 -0.603 1.00 94.31 93 ILE A O 1
ATOM 725 N N . HIS A 1 94 ? 0.950 1.748 -0.840 1.00 93.19 94 HIS A N 1
ATOM 726 C CA . HIS A 1 94 ? 1.965 1.497 -1.865 1.00 93.19 94 HIS A CA 1
ATOM 727 C C . HIS A 1 94 ? 3.061 0.563 -1.349 1.00 93.19 94 HIS A C 1
ATOM 729 O O . HIS A 1 94 ? 3.285 -0.504 -1.921 1.00 93.19 94 HIS A O 1
ATOM 735 N N . GLU A 1 95 ? 3.655 0.893 -0.202 1.00 92.06 95 GLU A N 1
ATOM 736 C CA . GLU A 1 95 ? 4.712 0.078 0.406 1.00 92.06 95 GLU A CA 1
ATOM 737 C C . GLU A 1 95 ? 4.198 -1.293 0.878 1.00 92.06 95 GLU A C 1
ATOM 739 O O . GLU A 1 95 ? 4.863 -2.315 0.698 1.00 92.06 95 GLU A O 1
ATOM 744 N N . CYS A 1 96 ? 2.970 -1.363 1.407 1.00 94.00 96 CYS A N 1
ATOM 745 C CA . CYS A 1 96 ? 2.330 -2.645 1.722 1.00 94.00 96 CYS A CA 1
ATOM 746 C C . CYS A 1 96 ? 2.164 -3.517 0.474 1.00 94.00 96 CYS A C 1
ATOM 748 O O . CYS A 1 96 ? 2.268 -4.742 0.546 1.00 94.00 96 CYS A O 1
ATOM 750 N N . MET A 1 97 ? 1.899 -2.908 -0.681 1.00 94.38 97 MET A N 1
ATOM 751 C CA . MET A 1 97 ? 1.709 -3.653 -1.916 1.00 94.38 97 MET A CA 1
ATOM 752 C C . MET A 1 97 ? 3.030 -4.157 -2.492 1.00 94.38 97 MET A C 1
ATOM 754 O O . MET A 1 97 ? 3.092 -5.304 -2.934 1.00 94.38 97 MET A O 1
ATOM 758 N N . HIS A 1 98 ? 4.105 -3.378 -2.379 1.00 92.81 98 HIS A N 1
ATOM 759 C CA . HIS A 1 98 ? 5.462 -3.872 -2.620 1.00 92.81 98 HIS A CA 1
ATOM 760 C C . HIS A 1 98 ? 5.782 -5.100 -1.762 1.00 92.81 98 HIS A C 1
ATOM 762 O O . HIS A 1 98 ? 6.184 -6.146 -2.281 1.00 92.81 98 HIS A O 1
ATOM 768 N N . HIS A 1 99 ? 5.531 -5.002 -0.453 1.00 92.38 99 HIS A N 1
ATOM 769 C CA . HIS A 1 99 ? 5.714 -6.105 0.485 1.00 92.38 99 HIS A CA 1
ATOM 770 C C . HIS A 1 99 ? 4.897 -7.344 0.079 1.00 92.38 99 HIS A C 1
ATOM 772 O O . HIS A 1 99 ? 5.435 -8.453 0.003 1.00 92.38 99 HIS A O 1
ATOM 778 N N . TYR A 1 100 ? 3.608 -7.167 -0.221 1.00 94.12 100 TYR A N 1
ATOM 779 C CA . TYR A 1 100 ? 2.707 -8.245 -0.633 1.00 94.12 100 TYR A CA 1
ATOM 780 C C . TYR A 1 100 ? 3.172 -8.943 -1.919 1.00 94.12 100 TYR A C 1
ATOM 782 O O . TYR A 1 100 ? 3.242 -10.174 -1.964 1.00 94.12 100 TYR A O 1
ATOM 790 N N . LEU A 1 101 ? 3.506 -8.175 -2.960 1.00 93.75 101 LEU A N 1
ATOM 791 C CA . LEU A 1 101 ? 3.937 -8.713 -4.250 1.00 93.75 101 LEU A CA 1
ATOM 792 C C . LEU A 1 101 ? 5.254 -9.486 -4.120 1.00 93.75 101 LEU A C 1
ATOM 794 O O . LEU A 1 101 ? 5.360 -10.608 -4.625 1.00 93.75 101 LEU A O 1
ATOM 798 N N . ARG A 1 102 ? 6.216 -8.954 -3.356 1.00 91.25 102 ARG A N 1
ATOM 799 C CA . ARG A 1 102 ? 7.485 -9.634 -3.062 1.00 91.25 102 ARG A CA 1
ATOM 800 C C . ARG A 1 102 ? 7.279 -10.981 -2.377 1.00 91.25 102 ARG A C 1
ATOM 802 O O . ARG A 1 102 ? 7.865 -11.968 -2.817 1.00 91.25 102 ARG A O 1
ATOM 809 N N . HIS A 1 103 ? 6.414 -11.053 -1.365 1.00 89.75 103 HIS A N 1
ATOM 810 C CA . HIS A 1 103 ? 6.096 -12.310 -0.671 1.00 89.75 103 HIS A CA 1
ATOM 811 C C . HIS A 1 103 ? 5.428 -13.353 -1.577 1.00 89.75 103 HIS A C 1
ATOM 813 O O . HIS A 1 103 ? 5.514 -14.552 -1.321 1.00 89.75 103 HIS A O 1
ATOM 819 N N . ARG A 1 104 ? 4.789 -12.917 -2.666 1.00 90.81 104 ARG A N 1
ATOM 820 C CA . ARG A 1 104 ? 4.209 -13.791 -3.696 1.00 90.81 104 ARG A CA 1
ATOM 821 C C . ARG A 1 104 ? 5.194 -14.130 -4.824 1.00 90.81 104 ARG A C 1
ATOM 823 O O . ARG A 1 104 ? 4.804 -14.806 -5.774 1.00 90.81 104 ARG A O 1
ATOM 830 N N . GLY A 1 105 ? 6.445 -13.665 -4.751 1.00 92.62 105 GLY A N 1
ATOM 831 C CA . GLY A 1 105 ? 7.445 -13.836 -5.809 1.00 92.62 105 GLY A CA 1
ATOM 832 C C . GLY A 1 105 ? 7.135 -13.037 -7.080 1.00 92.62 105 GLY A C 1
ATOM 833 O O . GLY A 1 105 ? 7.582 -13.406 -8.165 1.00 92.62 105 GLY A O 1
ATOM 834 N N . ILE A 1 106 ? 6.339 -11.970 -6.969 1.00 93.94 106 ILE A N 1
ATOM 835 C CA . ILE A 1 106 ? 5.916 -11.124 -8.085 1.00 93.94 106 ILE A CA 1
ATOM 836 C C . ILE A 1 106 ? 6.758 -9.850 -8.059 1.00 93.94 106 ILE A C 1
ATOM 838 O O . ILE A 1 106 ? 6.450 -8.911 -7.335 1.00 93.94 106 ILE A O 1
ATOM 842 N N . ILE A 1 107 ? 7.845 -9.833 -8.826 1.00 91.31 107 ILE A N 1
ATOM 843 C CA . ILE A 1 107 ? 8.776 -8.701 -8.897 1.00 91.31 107 ILE A CA 1
ATOM 844 C C . ILE A 1 107 ? 9.228 -8.544 -10.347 1.00 91.31 107 ILE A C 1
ATOM 846 O O . ILE A 1 107 ? 9.525 -9.538 -11.016 1.00 91.31 107 ILE A O 1
ATOM 850 N N . LEU A 1 108 ? 9.289 -7.306 -10.832 1.00 90.88 108 LEU A N 1
ATOM 851 C CA . LEU A 1 108 ? 9.922 -6.975 -12.108 1.00 90.88 108 LEU A CA 1
ATOM 852 C C . LEU A 1 108 ? 11.338 -6.451 -11.855 1.00 90.88 108 LEU A C 1
ATOM 854 O O . LEU A 1 108 ? 11.576 -5.737 -10.888 1.00 90.88 108 LEU A O 1
ATOM 858 N N . GLN A 1 109 ? 12.286 -6.824 -12.718 1.00 88.88 109 GLN A N 1
ATOM 859 C CA . GLN A 1 109 ? 13.691 -6.423 -12.557 1.00 88.88 109 GLN A CA 1
ATOM 860 C C . GLN A 1 109 ? 13.904 -4.923 -12.779 1.00 88.88 109 GLN A C 1
ATOM 862 O O . GLN A 1 109 ? 14.743 -4.319 -12.119 1.00 88.88 109 GLN A O 1
ATOM 867 N N . ASP A 1 110 ? 13.158 -4.333 -13.713 1.00 91.50 110 ASP A N 1
ATOM 868 C CA . ASP A 1 110 ? 13.190 -2.896 -13.956 1.00 91.50 110 ASP A CA 1
ATOM 869 C C . ASP A 1 110 ? 12.406 -2.156 -12.868 1.00 91.50 110 ASP A C 1
ATOM 871 O O . ASP A 1 110 ? 11.209 -2.396 -12.687 1.00 91.50 110 ASP A O 1
ATOM 875 N N . THR A 1 111 ? 13.074 -1.236 -12.169 1.00 87.12 111 THR A N 1
ATOM 876 C CA . THR A 1 111 ? 12.498 -0.485 -11.048 1.00 87.12 111 THR A CA 1
ATOM 877 C C . THR A 1 111 ? 11.238 0.267 -11.462 1.00 87.12 111 THR A C 1
ATOM 879 O O . THR A 1 111 ? 10.216 0.144 -10.795 1.00 87.12 111 THR A O 1
ATOM 882 N N . ALA A 1 112 ? 11.265 0.997 -12.581 1.00 87.69 112 ALA A N 1
ATOM 883 C CA . ALA A 1 112 ? 10.116 1.793 -13.017 1.00 87.69 112 ALA A CA 1
ATOM 884 C C . ALA A 1 112 ? 8.900 0.907 -13.334 1.00 87.69 112 ALA A C 1
ATOM 886 O O . ALA A 1 112 ? 7.773 1.206 -12.935 1.00 87.69 112 ALA A O 1
ATOM 887 N N . SER A 1 113 ? 9.131 -0.221 -14.006 1.00 89.31 113 SER A N 1
ATOM 888 C CA . SER A 1 113 ? 8.100 -1.219 -14.282 1.00 89.31 113 SER A CA 1
ATOM 889 C C . SER A 1 113 ? 7.567 -1.859 -13.001 1.00 89.31 113 SER A C 1
ATOM 891 O O . SER A 1 113 ? 6.365 -2.104 -12.904 1.00 89.31 113 SER A O 1
ATOM 893 N N . ASN A 1 114 ? 8.433 -2.127 -12.020 1.00 90.00 114 ASN A N 1
ATOM 894 C CA . ASN A 1 114 ? 8.040 -2.712 -10.743 1.00 90.00 114 ASN A CA 1
ATOM 895 C C . ASN A 1 114 ? 7.165 -1.757 -9.922 1.00 90.00 114 ASN A C 1
ATOM 897 O O . ASN A 1 114 ? 6.132 -2.170 -9.409 1.00 90.00 114 ASN A O 1
ATOM 901 N N . GLU A 1 115 ? 7.515 -0.474 -9.865 1.00 89.62 115 GLU A N 1
ATOM 902 C CA . GLU A 1 115 ? 6.689 0.546 -9.214 1.00 89.62 115 GLU A CA 1
ATOM 903 C C . GLU A 1 115 ? 5.326 0.701 -9.904 1.00 89.62 115 GLU A C 1
ATOM 905 O O . GLU A 1 115 ? 4.285 0.692 -9.247 1.00 89.62 115 GLU A O 1
ATOM 910 N N . TYR A 1 116 ? 5.304 0.727 -11.243 1.00 90.94 116 TYR A N 1
ATOM 911 C CA . TYR A 1 116 ? 4.054 0.771 -12.006 1.00 90.94 116 TYR A CA 1
ATOM 912 C C . TYR A 1 116 ? 3.191 -0.484 -11.785 1.00 90.94 116 TYR A C 1
ATOM 914 O O . TYR A 1 116 ? 1.962 -0.402 -11.713 1.00 90.94 116 TYR A O 1
ATOM 922 N N . LEU A 1 117 ? 3.810 -1.662 -11.651 1.00 92.81 117 LEU A N 1
ATOM 923 C CA . LEU A 1 117 ? 3.113 -2.893 -11.276 1.00 92.81 117 LEU A CA 1
ATOM 924 C C . LEU A 1 117 ? 2.508 -2.783 -9.871 1.00 92.81 117 LEU A C 1
ATOM 926 O O . LEU A 1 117 ? 1.340 -3.142 -9.702 1.00 92.81 117 LEU A O 1
ATOM 930 N N . THR A 1 118 ? 3.266 -2.277 -8.898 1.00 93.12 118 THR A N 1
ATOM 931 C CA . THR A 1 118 ? 2.797 -2.039 -7.527 1.00 93.12 118 THR A CA 1
ATOM 932 C C . THR A 1 118 ? 1.589 -1.114 -7.525 1.00 93.12 118 THR A C 1
ATOM 934 O O . THR A 1 118 ? 0.547 -1.463 -6.966 1.00 93.12 118 THR A O 1
ATOM 937 N N . ASP A 1 119 ? 1.652 -0.010 -8.263 1.00 91.75 119 ASP A N 1
ATOM 938 C CA . ASP A 1 119 ? 0.536 0.917 -8.403 1.00 91.75 119 ASP A CA 1
ATOM 939 C C . ASP A 1 119 ? -0.711 0.255 -9.007 1.00 91.75 119 ASP A C 1
ATOM 941 O O . ASP A 1 119 ? -1.825 0.421 -8.501 1.00 91.75 119 ASP A O 1
ATOM 945 N N . ILE A 1 120 ? -0.557 -0.549 -10.066 1.00 92.50 120 ILE A N 1
ATOM 946 C CA . ILE A 1 120 ? -1.680 -1.303 -10.643 1.00 92.50 120 ILE A CA 1
ATOM 947 C C . ILE A 1 120 ? -2.235 -2.292 -9.617 1.00 92.50 120 ILE A C 1
ATOM 949 O O . ILE A 1 120 ? -3.457 -2.442 -9.520 1.00 92.50 120 ILE A O 1
ATOM 953 N N . ALA A 1 121 ? -1.371 -2.956 -8.852 1.00 94.25 121 ALA A N 1
ATOM 954 C CA . ALA A 1 121 ? -1.775 -3.907 -7.831 1.00 94.25 121 ALA A CA 1
ATOM 955 C C . ALA A 1 121 ? -2.578 -3.230 -6.711 1.00 94.25 121 ALA A C 1
ATOM 957 O O . ALA A 1 121 ? -3.603 -3.777 -6.301 1.00 94.25 121 ALA A O 1
ATOM 958 N N . THR A 1 122 ? -2.238 -1.998 -6.305 1.00 94.00 122 THR A N 1
ATOM 959 C CA . THR A 1 122 ? -3.067 -1.246 -5.343 1.00 94.00 122 THR A CA 1
ATOM 960 C C . THR A 1 122 ? -4.500 -1.046 -5.866 1.00 94.00 122 THR A C 1
ATOM 962 O O . THR A 1 122 ? -5.484 -1.260 -5.150 1.00 94.00 122 THR A O 1
ATOM 965 N N . LEU A 1 123 ? -4.653 -0.703 -7.150 1.00 92.62 123 LEU A N 1
ATOM 966 C CA . LEU A 1 123 ? -5.964 -0.534 -7.779 1.00 92.62 123 LEU A CA 1
ATOM 967 C C . LEU A 1 123 ? -6.699 -1.871 -7.921 1.00 92.62 123 LEU A C 1
ATOM 969 O O . LEU A 1 123 ? -7.912 -1.931 -7.704 1.00 92.62 123 LEU A O 1
ATOM 973 N N . TYR A 1 124 ? -5.971 -2.931 -8.274 1.00 93.25 124 TYR A N 1
ATOM 974 C CA . TYR A 1 124 ? -6.495 -4.287 -8.429 1.00 93.25 124 TYR A CA 1
ATOM 975 C C . TYR A 1 124 ? -7.064 -4.830 -7.115 1.00 93.25 124 TYR A C 1
ATOM 977 O O . TYR A 1 124 ? -8.166 -5.381 -7.112 1.00 93.25 124 TYR A O 1
ATOM 985 N N . MET A 1 125 ? -6.373 -4.582 -6.001 1.00 94.81 125 MET A N 1
ATOM 986 C CA . MET A 1 125 ? -6.740 -5.046 -4.658 1.00 94.81 125 MET A CA 1
ATOM 987 C C . MET A 1 125 ? -7.806 -4.179 -3.965 1.00 94.81 125 MET A C 1
ATOM 989 O O . MET A 1 125 ? -8.192 -4.447 -2.831 1.00 94.81 125 MET A O 1
ATOM 993 N N . GLY A 1 126 ? -8.344 -3.165 -4.653 1.00 93.88 126 GLY A N 1
ATOM 994 C CA . GLY A 1 126 ? -9.481 -2.386 -4.158 1.00 93.88 126 GLY A CA 1
ATOM 995 C C . GLY A 1 126 ? -9.109 -1.147 -3.340 1.00 93.88 126 GLY A C 1
ATOM 996 O O . GLY A 1 126 ? -9.990 -0.548 -2.726 1.00 93.88 126 GLY A O 1
ATOM 997 N N . PHE A 1 127 ? -7.853 -0.697 -3.376 1.00 94.25 127 PHE A N 1
ATOM 998 C CA . PHE A 1 127 ? -7.399 0.497 -2.649 1.00 94.25 127 PHE A CA 1
ATOM 999 C C . PHE A 1 127 ? -7.603 1.816 -3.410 1.00 94.25 127 PHE A C 1
ATOM 1001 O O . PHE A 1 127 ? -7.186 2.885 -2.961 1.00 94.25 127 PHE A O 1
ATOM 1008 N N . GLY A 1 128 ? -8.265 1.770 -4.569 1.00 89.88 128 GLY A N 1
ATOM 1009 C CA . GLY A 1 128 ? -8.314 2.892 -5.507 1.00 89.88 128 GLY A CA 1
ATOM 1010 C C . GLY A 1 128 ? -8.869 4.206 -4.949 1.00 89.88 128 GLY A C 1
ATOM 1011 O O . GLY A 1 128 ? -8.562 5.259 -5.501 1.00 89.88 128 GLY A O 1
ATOM 1012 N N . ASP A 1 129 ? -9.669 4.188 -3.886 1.00 89.62 129 ASP A N 1
ATOM 1013 C CA . ASP A 1 129 ? -10.212 5.414 -3.290 1.00 89.62 129 ASP A CA 1
ATOM 1014 C C . ASP A 1 129 ? -9.180 6.160 -2.435 1.00 89.62 129 ASP A C 1
ATOM 1016 O O . ASP A 1 129 ? -9.151 7.391 -2.463 1.00 89.62 129 ASP A O 1
ATOM 1020 N N . TYR A 1 130 ? -8.295 5.437 -1.745 1.00 90.25 130 TYR A N 1
ATOM 1021 C CA . TYR A 1 130 ? -7.169 6.022 -1.013 1.00 90.25 130 TYR A CA 1
ATOM 1022 C C . TYR A 1 130 ? -6.107 6.541 -1.975 1.00 90.25 130 TYR A C 1
ATOM 1024 O O . TYR A 1 130 ? -5.692 7.696 -1.870 1.00 90.25 130 TYR A O 1
ATOM 1032 N N . ILE A 1 131 ? -5.770 5.729 -2.980 1.00 87.81 131 ILE A N 1
ATOM 1033 C CA . ILE A 1 131 ? -4.827 6.096 -4.036 1.00 87.81 131 ILE A CA 1
ATOM 1034 C C . ILE A 1 131 ? -5.287 7.393 -4.710 1.00 87.81 131 ILE A C 1
ATOM 1036 O O . ILE A 1 131 ? -4.585 8.392 -4.648 1.00 87.81 131 ILE A O 1
ATOM 1040 N N . ASN A 1 132 ? -6.526 7.477 -5.207 1.00 85.50 132 ASN A N 1
ATOM 1041 C CA . ASN A 1 132 ? -7.034 8.699 -5.855 1.00 85.50 132 ASN A CA 1
ATOM 1042 C C . ASN A 1 132 ? -6.959 9.984 -5.003 1.00 85.50 132 ASN A C 1
ATOM 1044 O O . ASN A 1 132 ? -6.965 11.081 -5.574 1.00 85.50 132 ASN A O 1
ATOM 1048 N N . ARG A 1 133 ? -6.949 9.867 -3.668 1.00 84.00 133 ARG A N 1
ATOM 1049 C CA . ARG A 1 133 ? -6.913 11.005 -2.736 1.00 84.00 133 ARG A CA 1
ATOM 1050 C C . ARG A 1 133 ? -5.490 11.425 -2.362 1.00 84.00 133 ARG A C 1
ATOM 1052 O O . ARG A 1 133 ? -5.280 12.613 -2.147 1.00 84.00 133 ARG A O 1
ATOM 1059 N N . GLY A 1 134 ? -4.539 10.492 -2.283 1.00 75.12 134 GLY A N 1
ATOM 1060 C CA . GLY A 1 134 ? -3.179 10.756 -1.788 1.00 75.12 134 GLY A CA 1
ATOM 1061 C C . GLY A 1 134 ? -2.069 10.831 -2.843 1.00 75.12 134 GLY A C 1
ATOM 1062 O O . GLY A 1 134 ? -0.963 11.252 -2.521 1.00 75.12 134 GLY A O 1
ATOM 1063 N N . TYR A 1 135 ? -2.340 10.458 -4.097 1.00 64.12 135 TYR A N 1
ATOM 1064 C CA . TYR A 1 135 ? -1.311 10.112 -5.091 1.00 64.12 135 TYR A CA 1
ATOM 1065 C C . TYR A 1 135 ? -0.421 11.236 -5.643 1.00 64.12 135 TYR A C 1
ATOM 1067 O O . TYR A 1 135 ? 0.348 11.000 -6.564 1.00 64.12 135 TYR A O 1
ATOM 1075 N N . VAL A 1 136 ? -0.476 12.469 -5.141 1.00 57.12 136 VAL A N 1
ATOM 1076 C CA . VAL A 1 136 ? 0.337 13.555 -5.730 1.00 57.12 136 VAL A CA 1
ATOM 1077 C C . VAL A 1 136 ? 1.854 13.269 -5.635 1.00 57.12 136 VAL A C 1
ATOM 1079 O O . VAL A 1 136 ? 2.629 13.931 -6.312 1.00 57.12 136 VAL A O 1
ATOM 1082 N N . MET A 1 137 ? 2.289 12.261 -4.860 1.00 52.00 137 MET A N 1
ATOM 1083 C CA . MET A 1 137 ? 3.711 11.970 -4.640 1.00 52.00 137 MET A CA 1
ATOM 1084 C C . MET A 1 137 ? 4.130 10.486 -4.653 1.00 52.00 137 MET A C 1
ATOM 1086 O O . MET A 1 137 ? 5.317 10.226 -4.517 1.00 52.00 137 MET A O 1
ATOM 1090 N N . ALA A 1 138 ? 3.205 9.524 -4.756 1.00 50.62 138 ALA A N 1
ATOM 1091 C CA . ALA A 1 138 ? 3.487 8.137 -4.350 1.00 50.62 138 ALA A CA 1
ATOM 1092 C C . ALA A 1 138 ? 3.647 7.118 -5.490 1.00 50.62 138 ALA A C 1
ATOM 1094 O O . ALA A 1 138 ? 3.965 5.976 -5.197 1.00 50.62 138 ALA A O 1
ATOM 1095 N N . GLY A 1 139 ? 3.471 7.485 -6.765 1.00 58.06 139 GLY A N 1
ATOM 1096 C CA . GLY A 1 139 ? 3.749 6.502 -7.809 1.00 58.06 139 GLY A CA 1
ATOM 1097 C C . GLY A 1 139 ? 3.712 6.990 -9.251 1.00 58.06 139 GLY A C 1
ATOM 1098 O O . GLY A 1 139 ? 3.657 8.186 -9.548 1.00 58.06 139 GLY A O 1
ATOM 1099 N N . TYR A 1 140 ? 3.791 6.015 -10.150 1.00 69.94 140 TYR A N 1
ATOM 1100 C CA . TYR A 1 140 ? 4.092 6.154 -11.569 1.00 69.94 140 TYR A CA 1
ATOM 1101 C C . TYR A 1 140 ? 2.827 6.218 -12.443 1.00 69.94 140 TYR A C 1
ATOM 1103 O O . TYR A 1 140 ? 2.926 6.452 -13.648 1.00 69.94 140 TYR A O 1
ATOM 1111 N N . ILE A 1 141 ? 1.629 6.058 -11.862 1.00 75.94 141 ILE A N 1
ATOM 1112 C CA . ILE A 1 141 ? 0.335 6.140 -12.560 1.00 75.94 141 ILE A CA 1
ATOM 1113 C C . ILE A 1 141 ? -0.242 7.557 -12.510 1.00 75.94 141 ILE A C 1
ATOM 1115 O O . ILE A 1 141 ? -0.609 8.087 -11.464 1.00 75.94 141 ILE A O 1
ATOM 1119 N N . LYS A 1 142 ? -0.487 8.177 -13.662 1.00 75.06 142 LYS A N 1
ATOM 1120 C CA . LYS A 1 142 ? -1.136 9.495 -13.691 1.00 75.06 142 LYS A CA 1
ATOM 1121 C C . LYS A 1 142 ? -2.619 9.390 -13.327 1.00 75.06 142 LYS A C 1
ATOM 1123 O O . LYS A 1 142 ? -3.309 8.425 -13.649 1.00 75.06 142 LYS A O 1
ATOM 1128 N N . ARG A 1 143 ? -3.185 10.458 -12.751 1.00 72.25 143 ARG A N 1
ATOM 1129 C CA . ARG A 1 143 ? -4.601 10.502 -12.318 1.00 72.25 143 ARG A CA 1
ATOM 1130 C C . ARG A 1 143 ? -5.607 10.076 -13.400 1.00 72.25 143 ARG A C 1
ATOM 1132 O O . ARG A 1 143 ? -6.625 9.459 -13.090 1.00 72.25 143 ARG A O 1
ATOM 1139 N N . HIS A 1 144 ? -5.343 10.402 -14.667 1.00 75.31 144 HIS A N 1
ATOM 1140 C CA . HIS A 1 144 ? -6.208 10.010 -15.785 1.00 75.31 144 HIS A CA 1
ATOM 1141 C C . HIS A 1 144 ? -6.129 8.507 -16.106 1.00 75.31 144 HIS A C 1
ATOM 1143 O O . HIS A 1 144 ? -7.132 7.916 -16.514 1.00 75.31 144 HIS A O 1
ATOM 1149 N N . GLU A 1 145 ? -4.983 7.870 -15.862 1.00 81.25 145 GLU A N 1
ATOM 1150 C CA . GLU A 1 145 ? -4.780 6.433 -16.052 1.00 81.25 145 GLU A CA 1
ATOM 1151 C C . GLU A 1 145 ? -5.530 5.616 -14.996 1.00 81.25 145 GLU A C 1
ATOM 1153 O O . GLU A 1 145 ? -6.098 4.575 -15.327 1.00 81.25 145 GLU A O 1
ATOM 1158 N N . ILE A 1 146 ? -5.654 6.119 -13.758 1.00 82.62 146 ILE A N 1
ATOM 1159 C CA . ILE A 1 146 ? -6.387 5.431 -12.677 1.00 82.62 146 ILE A CA 1
ATOM 1160 C C . ILE A 1 146 ? -7.813 5.072 -13.114 1.00 82.62 146 ILE A C 1
ATOM 1162 O O . ILE A 1 146 ? -8.274 3.945 -12.916 1.00 82.62 146 ILE A O 1
ATOM 1166 N N . ARG A 1 147 ? -8.529 6.012 -13.748 1.00 82.88 147 ARG A N 1
ATOM 1167 C CA . ARG A 1 147 ? -9.901 5.779 -14.230 1.00 82.88 147 ARG A CA 1
ATOM 1168 C C . ARG A 1 147 ? -9.943 4.678 -15.290 1.00 82.88 147 ARG A C 1
ATOM 1170 O O . ARG A 1 147 ? -10.831 3.824 -15.253 1.00 82.88 147 ARG A O 1
ATOM 1177 N N . TYR A 1 148 ? -8.995 4.700 -16.224 1.00 85.19 148 TYR A N 1
ATOM 1178 C CA . TYR A 1 148 ? -8.888 3.693 -17.275 1.00 85.19 148 TYR A CA 1
ATOM 1179 C C . TYR A 1 148 ? -8.593 2.304 -16.695 1.00 85.19 148 TYR A C 1
ATOM 1181 O O . TYR A 1 148 ? -9.265 1.331 -17.045 1.00 85.19 148 TYR A O 1
ATOM 1189 N N . ILE A 1 149 ? -7.662 2.218 -15.745 1.00 85.69 149 ILE A N 1
ATOM 1190 C CA . ILE A 1 149 ? -7.261 0.970 -15.092 1.00 85.69 149 ILE A CA 1
ATOM 1191 C C . ILE A 1 149 ? -8.413 0.393 -14.261 1.00 85.69 149 ILE A C 1
ATOM 1193 O O . ILE A 1 149 ? -8.766 -0.771 -14.458 1.00 85.69 149 ILE A O 1
ATOM 1197 N N . LYS A 1 150 ? -9.096 1.207 -13.437 1.00 84.62 150 LYS A N 1
ATOM 1198 C CA . LYS A 1 150 ? -10.300 0.779 -12.691 1.00 84.62 150 LYS A CA 1
ATOM 1199 C C . LYS A 1 150 ? -11.374 0.205 -13.629 1.00 84.62 150 LYS A C 1
ATOM 1201 O O . LYS A 1 150 ? -11.951 -0.837 -13.326 1.00 84.62 150 LYS A O 1
ATOM 1206 N N . LYS A 1 151 ? -11.601 0.832 -14.793 1.00 86.75 151 LYS A N 1
ATOM 1207 C CA . LYS A 1 151 ? -12.558 0.351 -15.810 1.00 86.75 151 LYS A CA 1
ATOM 1208 C C . LYS A 1 151 ? -12.136 -0.974 -16.452 1.00 86.75 151 LYS A C 1
ATOM 1210 O O . LYS A 1 151 ? -12.995 -1.762 -16.837 1.00 86.75 151 LYS A O 1
ATOM 1215 N N . ARG A 1 152 ? -10.836 -1.231 -16.620 1.00 87.94 152 ARG A N 1
ATOM 1216 C CA . ARG A 1 152 ? -10.355 -2.533 -17.112 1.00 87.94 152 ARG A CA 1
ATOM 1217 C C . ARG A 1 152 ? -10.523 -3.616 -16.053 1.00 87.94 152 ARG A C 1
ATOM 1219 O O . ARG A 1 152 ? -11.054 -4.672 -16.366 1.00 87.94 152 ARG A O 1
ATOM 1226 N N . ILE A 1 153 ? -10.146 -3.324 -14.811 1.00 87.56 153 ILE A N 1
ATOM 1227 C CA . ILE A 1 153 ? -10.287 -4.237 -13.671 1.00 87.56 153 ILE A CA 1
ATOM 1228 C C . ILE A 1 153 ? -11.757 -4.631 -13.456 1.00 87.56 153 ILE A C 1
ATOM 1230 O O . ILE A 1 153 ? -12.055 -5.799 -13.230 1.00 87.56 153 ILE A O 1
ATOM 1234 N N . SER A 1 154 ? -12.708 -3.699 -13.587 1.00 85.25 154 SER A N 1
ATOM 1235 C CA . SER A 1 154 ? -14.139 -4.007 -13.428 1.00 85.25 154 SER A CA 1
ATOM 1236 C C . SER A 1 154 ? -14.699 -4.969 -14.484 1.00 85.25 154 SER A C 1
ATOM 1238 O O . SER A 1 154 ? -15.787 -5.500 -14.289 1.00 85.25 154 SER A O 1
ATOM 1240 N N . LYS A 1 155 ? -13.991 -5.175 -15.603 1.00 85.50 155 LYS A N 1
ATOM 1241 C CA . LYS A 1 155 ? -14.381 -6.115 -16.664 1.00 85.50 155 LYS A CA 1
ATOM 1242 C C . LYS A 1 155 ? -13.834 -7.530 -16.456 1.00 85.50 155 LYS A C 1
ATOM 1244 O O . LYS A 1 155 ? -14.280 -8.427 -17.157 1.00 85.50 155 LYS A O 1
ATOM 1249 N N . LEU A 1 156 ? -12.899 -7.727 -15.524 1.00 80.44 156 LEU A N 1
ATOM 1250 C CA . LEU A 1 156 ? -12.313 -9.032 -15.191 1.00 80.44 156 LEU A CA 1
ATOM 1251 C C . LEU A 1 156 ? -13.210 -9.820 -14.229 1.00 80.44 156 LEU A C 1
ATOM 1253 O O . LEU A 1 156 ? -12.762 -10.202 -13.153 1.00 80.44 156 LEU A O 1
ATOM 1257 N N . ARG A 1 157 ? -14.495 -9.943 -14.569 1.00 59.31 157 ARG A N 1
ATOM 1258 C CA . ARG A 1 157 ? -15.427 -10.776 -13.805 1.00 59.31 157 ARG A CA 1
ATOM 1259 C C . ARG A 1 157 ? -14.972 -12.226 -13.799 1.00 59.31 157 ARG A C 1
ATOM 1261 O O . ARG A 1 157 ? -14.622 -12.703 -14.899 1.00 59.31 157 ARG A O 1
#

Foldseek 3Di:
DLLVVCVVQADALPEADDQDPVLLVVCQVPVQPFVSLQVSLQSLQVLRVHGLPLATEHEDQDDPQDQWDDDQRYIYGYPDPPAGPLQSQLQSNLRSLLNNCVVSVNADPDPQVRQVSSVLVCLRRNHLVSCLRRVPRHGDADNVVSVVSNVVSVPPD

Solvent-accessible surface area (backbone atoms only — not comparable to full-atom values): 9003 Å² total; per-residue (Å²): 109,68,71,59,56,44,60,76,73,48,82,71,40,94,50,73,68,75,78,57,67,69,55,52,57,49,38,66,75,39,81,69,41,34,68,56,50,19,54,51,46,28,51,55,34,42,66,67,75,42,90,30,86,78,47,40,40,42,66,41,88,52,61,96,88,41,63,58,49,70,54,91,51,36,37,37,35,30,65,58,84,94,55,57,60,46,34,56,50,22,40,51,50,47,46,48,34,47,49,52,32,51,77,70,72,55,78,55,94,52,63,71,61,30,48,39,48,33,54,51,45,37,47,56,51,20,39,45,71,46,36,76,65,18,49,93,76,63,68,76,74,53,80,75,50,53,59,55,50,54,58,53,58,72,66,69,118